Protein AF-A0A0A6CZC1-F1 (afdb_monomer_lite)

pLDDT: mean 84.6, std 8.65, range [60.56, 93.69]

Secondary structure (DSSP, 8-state):
-EEETTGGGHHHHHHHHHHHHHHH---HHHHSPPPPEEEE-PPPHHHHHHHHHHHHHHHHHHHHHS---

Radius of gyration: 20.07 Å; chains: 1; bounding box: 32×32×50 Å

Structure (mmCIF, N/CA/C/O backbone):
data_AF-A0A0A6CZC1-F1
#
_entry.id   AF-A0A0A6CZC1-F1
#
loop_
_atom_site.group_PDB
_atom_site.id
_atom_site.type_symbol
_atom_site.label_atom_id
_atom_site.label_alt_id
_atom_site.label_comp_id
_atom_site.label_asym_id
_atom_site.label_entity_id
_atom_site.label_seq_id
_atom_site.pdbx_PDB_ins_code
_atom_site.Cartn_x
_atom_site.Cartn_y
_atom_site.Cartn_z
_atom_site.occupancy
_atom_site.B_iso_or_equiv
_atom_site.auth_seq_id
_atom_site.auth_comp_id
_atom_site.auth_asym_id
_atom_site.auth_atom_id
_atom_site.pdbx_PDB_model_num
ATOM 1 N N . LEU A 1 1 ? -7.348 -4.988 1.369 1.00 76.69 1 LEU A N 1
ATOM 2 C CA . LEU A 1 1 ? -5.929 -4.684 1.082 1.00 76.69 1 LEU A CA 1
ATOM 3 C C . LEU A 1 1 ? -5.489 -5.498 -0.131 1.00 76.69 1 LEU A C 1
ATOM 5 O O . LEU A 1 1 ? -5.924 -6.634 -0.259 1.00 76.69 1 LEU A O 1
ATOM 9 N N . VAL A 1 2 ? -4.726 -4.913 -1.054 1.00 77.31 2 VAL A N 1
ATOM 10 C CA . VAL A 1 2 ? -4.327 -5.558 -2.318 1.00 77.31 2 VAL A CA 1
ATOM 11 C C . VAL A 1 2 ? -2.808 -5.602 -2.373 1.00 77.31 2 VAL A C 1
ATOM 13 O O . VAL A 1 2 ? -2.176 -4.555 -2.260 1.00 77.31 2 VAL A O 1
ATOM 16 N N . TYR A 1 3 ? -2.238 -6.790 -2.545 1.00 75.00 3 TYR A N 1
ATOM 17 C CA . TYR A 1 3 ? -0.807 -6.961 -2.776 1.00 75.00 3 TYR A CA 1
ATOM 18 C C . TYR A 1 3 ? -0.553 -7.125 -4.266 1.00 75.00 3 TYR A C 1
ATOM 20 O O . TYR A 1 3 ? -1.227 -7.916 -4.928 1.00 75.00 3 TYR A O 1
ATOM 28 N N . LEU A 1 4 ? 0.416 -6.382 -4.787 1.00 77.31 4 LEU A N 1
ATOM 29 C CA . LEU A 1 4 ? 0.861 -6.496 -6.167 1.00 77.31 4 LEU A CA 1
ATOM 30 C C . LEU A 1 4 ? 2.061 -7.442 -6.239 1.00 77.31 4 LEU A C 1
ATOM 32 O O . LEU A 1 4 ? 2.902 -7.465 -5.341 1.00 77.31 4 LEU A O 1
ATOM 36 N N . GLN A 1 5 ? 2.125 -8.228 -7.303 1.00 67.38 5 GLN A N 1
ATOM 37 C CA . GLN A 1 5 ? 3.289 -9.028 -7.650 1.00 67.38 5 GLN A CA 1
ATOM 38 C C . GLN A 1 5 ? 4.429 -8.077 -8.055 1.00 67.38 5 GLN A C 1
ATOM 40 O O . GLN A 1 5 ? 4.201 -7.176 -8.862 1.00 67.38 5 GLN A O 1
ATOM 45 N N . GLY A 1 6 ? 5.631 -8.233 -7.494 1.00 63.84 6 GLY A N 1
ATOM 46 C CA . GLY A 1 6 ? 6.740 -7.310 -7.769 1.00 63.84 6 GLY A CA 1
ATOM 47 C C . GLY A 1 6 ? 6.782 -6.062 -6.876 1.00 63.84 6 GLY A C 1
ATOM 48 O O . GLY A 1 6 ? 7.502 -5.112 -7.182 1.00 63.84 6 GLY A O 1
ATOM 49 N N . GLY A 1 7 ? 5.997 -6.006 -5.794 1.00 61.69 7 GLY A N 1
ATOM 50 C CA . GLY A 1 7 ? 6.006 -4.872 -4.859 1.00 61.69 7 GLY A CA 1
ATOM 51 C C . GLY A 1 7 ? 7.347 -4.669 -4.137 1.00 61.69 7 GLY A C 1
ATOM 52 O O . GLY A 1 7 ? 7.623 -3.570 -3.657 1.00 61.69 7 GLY A O 1
ATOM 53 N N . GLU A 1 8 ? 8.194 -5.699 -4.097 1.00 60.56 8 GLU A N 1
ATOM 54 C CA . GLU A 1 8 ? 9.535 -5.689 -3.506 1.00 60.56 8 GLU A CA 1
ATOM 55 C C . GLU A 1 8 ? 10.564 -4.874 -4.300 1.00 60.56 8 GLU A C 1
ATOM 57 O O . GLU A 1 8 ? 11.522 -4.373 -3.714 1.00 60.56 8 GLU A O 1
ATOM 62 N N . VAL A 1 9 ? 10.357 -4.686 -5.610 1.00 63.41 9 VAL A N 1
ATOM 63 C CA . VAL A 1 9 ? 11.248 -3.857 -6.446 1.00 63.41 9 VAL A CA 1
ATOM 64 C C . VAL A 1 9 ? 11.121 -2.373 -6.065 1.00 63.41 9 VAL A C 1
ATOM 66 O O . VAL A 1 9 ? 12.054 -1.584 -6.234 1.00 63.41 9 VAL A O 1
ATOM 69 N N . GLY A 1 10 ? 9.970 -1.998 -5.495 1.00 72.56 10 GLY A N 1
ATOM 70 C CA . GLY A 1 10 ? 9.756 -0.728 -4.814 1.00 72.56 10 GLY A CA 1
ATOM 71 C C . GLY A 1 10 ? 10.060 0.502 -5.687 1.00 72.56 10 GLY A C 1
ATOM 72 O O . GLY A 1 10 ? 9.729 0.519 -6.876 1.00 72.56 10 GLY A O 1
ATOM 73 N N . PRO A 1 11 ? 10.672 1.562 -5.127 1.00 78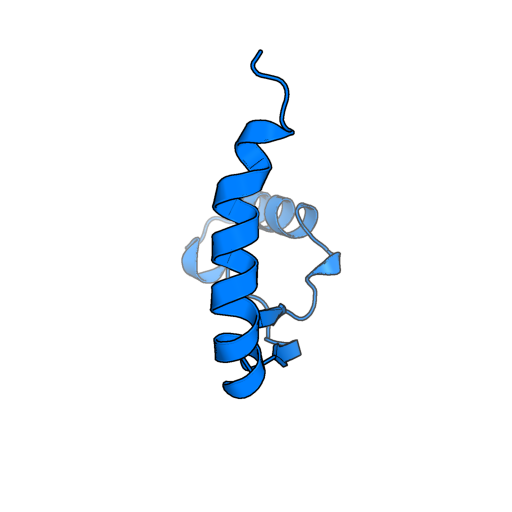.50 11 PRO A N 1
ATOM 74 C CA . PRO A 1 11 ? 10.889 2.822 -5.842 1.00 78.50 11 PRO A CA 1
ATOM 75 C C . PRO A 1 11 ? 11.856 2.707 -7.034 1.00 78.50 11 PRO A C 1
ATOM 77 O O . PRO A 1 11 ? 11.777 3.520 -7.955 1.00 78.50 11 PRO A O 1
ATOM 80 N N . ALA A 1 12 ? 12.732 1.694 -7.065 1.00 83.12 12 ALA A N 1
ATOM 81 C CA . ALA A 1 12 ? 13.709 1.512 -8.140 1.00 83.12 12 ALA A CA 1
ATOM 82 C C . ALA A 1 12 ? 13.044 1.204 -9.493 1.00 83.12 12 ALA A C 1
ATOM 84 O O . ALA A 1 12 ? 13.448 1.749 -10.521 1.00 83.12 12 ALA A O 1
ATOM 85 N N . LEU A 1 13 ? 11.973 0.402 -9.497 1.00 82.31 13 LEU A N 1
ATOM 86 C CA . LEU A 1 13 ? 11.193 0.133 -10.710 1.00 82.31 13 LEU A CA 1
ATOM 87 C C . LEU A 1 13 ? 10.512 1.402 -11.243 1.00 82.31 13 LEU A C 1
ATOM 89 O O . LEU A 1 13 ? 10.431 1.607 -12.453 1.00 82.31 13 LEU A O 1
ATOM 93 N N . GLY A 1 14 ? 10.051 2.272 -10.340 1.00 85.06 14 GLY A N 1
ATOM 94 C CA . GLY A 1 14 ? 9.497 3.576 -10.703 1.00 85.06 14 GLY A CA 1
ATOM 95 C C . GLY A 1 14 ? 10.534 4.466 -11.389 1.00 85.06 14 GLY A C 1
ATOM 96 O O . GLY A 1 14 ? 10.254 5.025 -12.447 1.00 85.06 14 GLY A O 1
ATOM 97 N N . ALA A 1 15 ? 11.750 4.536 -10.842 1.00 86.56 15 ALA A N 1
ATOM 98 C CA . ALA A 1 15 ? 12.846 5.295 -11.443 1.00 86.56 15 ALA A CA 1
ATOM 99 C C . ALA A 1 15 ? 13.225 4.768 -12.839 1.00 86.56 15 ALA A C 1
ATOM 101 O O . ALA A 1 15 ? 13.400 5.560 -13.762 1.00 86.56 15 ALA A O 1
ATOM 102 N N . ALA A 1 16 ? 13.279 3.444 -13.023 1.00 86.75 16 ALA A N 1
ATOM 103 C CA . ALA A 1 16 ? 13.553 2.837 -14.326 1.00 86.75 16 ALA A CA 1
ATOM 104 C C . ALA A 1 16 ? 12.476 3.179 -15.374 1.00 86.75 16 ALA A C 1
ATOM 106 O O . ALA A 1 16 ? 12.809 3.529 -16.503 1.00 86.75 16 ALA A O 1
ATOM 107 N N . ARG A 1 17 ? 11.190 3.156 -14.994 1.00 87.94 17 ARG A N 1
ATOM 108 C CA . ARG A 1 17 ? 10.075 3.553 -15.877 1.00 87.94 17 ARG A CA 1
ATOM 109 C C . ARG A 1 17 ? 10.112 5.037 -16.243 1.00 87.94 17 ARG A C 1
ATOM 111 O O . ARG A 1 17 ? 9.809 5.394 -17.377 1.00 87.94 17 ARG A O 1
ATOM 118 N N . LEU A 1 18 ? 10.506 5.903 -15.307 1.00 88.50 18 LEU A N 1
ATOM 119 C CA . LEU A 1 18 ? 10.702 7.329 -15.588 1.00 88.50 18 LEU A CA 1
ATOM 120 C C . LEU A 1 18 ? 11.874 7.561 -16.547 1.00 88.50 18 LEU A C 1
ATOM 122 O O . LEU A 1 18 ? 11.754 8.371 -17.462 1.00 88.50 18 LEU A O 1
ATOM 126 N N . ALA A 1 19 ? 12.979 6.832 -16.374 1.00 90.25 19 ALA A N 1
ATOM 127 C CA . ALA A 1 19 ? 14.101 6.878 -17.306 1.00 90.25 19 ALA A CA 1
ATOM 128 C C . ALA A 1 19 ? 13.689 6.401 -18.710 1.00 90.25 19 ALA A C 1
ATOM 130 O O . ALA A 1 19 ? 14.010 7.067 -19.688 1.00 90.25 19 ALA A O 1
ATOM 131 N N . GLN A 1 20 ? 12.911 5.316 -18.802 1.00 88.81 20 GLN A N 1
ATOM 132 C CA . GLN A 1 20 ? 12.346 4.827 -20.063 1.00 88.81 20 GLN A CA 1
ATOM 133 C C . GLN A 1 20 ? 11.497 5.903 -20.759 1.00 88.81 20 GLN A C 1
ATOM 135 O O . GLN A 1 20 ? 11.726 6.195 -21.926 1.00 88.81 20 GLN A O 1
ATOM 140 N N . LEU A 1 21 ? 10.577 6.558 -20.040 1.00 91.31 21 LEU A N 1
ATOM 141 C CA . LEU A 1 21 ? 9.770 7.654 -20.597 1.00 91.31 21 LEU A CA 1
ATOM 142 C C . LEU A 1 21 ? 10.624 8.835 -21.077 1.00 91.31 21 LEU A C 1
ATOM 144 O O . LEU A 1 21 ? 10.288 9.469 -22.073 1.00 91.31 21 LEU A O 1
ATOM 148 N N . GLY A 1 22 ? 11.709 9.147 -20.368 1.00 90.00 22 GLY A N 1
ATOM 149 C CA . GLY A 1 22 ? 12.605 10.245 -20.730 1.00 90.00 22 GLY A CA 1
ATOM 150 C C . GLY A 1 22 ? 13.474 9.964 -21.959 1.00 90.00 22 GLY A C 1
ATOM 151 O O . GLY A 1 22 ? 13.810 10.903 -22.675 1.00 90.00 22 GLY A O 1
ATOM 152 N N . VAL A 1 23 ? 13.840 8.700 -22.200 1.00 93.69 23 VAL A N 1
ATOM 153 C CA . VAL A 1 23 ? 14.727 8.294 -23.306 1.00 93.69 23 VAL A CA 1
ATOM 154 C C . VAL A 1 23 ? 13.933 7.853 -24.535 1.00 93.69 23 VAL A C 1
ATOM 156 O O . VAL A 1 23 ? 14.183 8.348 -25.632 1.00 93.69 23 VAL A O 1
ATOM 159 N N . ASP A 1 24 ? 12.967 6.954 -24.350 1.00 90.88 24 ASP A N 1
ATOM 160 C CA . ASP A 1 24 ? 12.219 6.316 -25.439 1.00 90.88 24 ASP A CA 1
ATOM 161 C C . ASP A 1 24 ? 10.912 7.061 -25.766 1.00 90.88 24 ASP A C 1
ATOM 163 O O . ASP A 1 24 ? 10.295 6.831 -26.808 1.00 90.88 24 ASP A O 1
ATOM 167 N N . GLY A 1 25 ? 10.476 7.965 -24.883 1.00 84.94 25 GLY A N 1
ATOM 168 C CA . GLY A 1 25 ? 9.157 8.586 -24.961 1.00 84.94 25 GLY A CA 1
ATOM 169 C C . GLY A 1 25 ? 8.029 7.595 -24.650 1.00 84.94 25 GLY A C 1
ATOM 170 O O . GLY A 1 25 ? 8.231 6.536 -24.057 1.00 84.94 25 GLY A O 1
ATOM 171 N N . GLY A 1 26 ? 6.807 7.950 -25.046 1.00 86.62 26 GLY A N 1
ATOM 172 C CA . GLY A 1 26 ? 5.615 7.119 -24.861 1.00 86.62 26 GLY A CA 1
ATOM 173 C C . GLY A 1 26 ? 4.600 7.708 -23.886 1.00 86.62 26 GLY A C 1
ATOM 174 O O . GLY A 1 26 ? 4.827 8.737 -23.252 1.00 86.62 26 GLY A O 1
ATOM 175 N N . ASP A 1 27 ? 3.442 7.057 -23.802 1.00 88.94 27 ASP A N 1
ATOM 176 C CA . ASP A 1 27 ? 2.361 7.472 -22.912 1.00 88.94 27 ASP A CA 1
ATOM 177 C C . ASP A 1 27 ? 2.610 6.931 -21.492 1.00 88.94 27 ASP A C 1
ATOM 179 O O . ASP A 1 27 ? 2.650 5.705 -21.306 1.00 88.94 27 ASP A O 1
ATOM 183 N N . PRO A 1 28 ? 2.724 7.800 -20.470 1.00 86.94 28 PRO A N 1
ATOM 184 C CA . PRO A 1 28 ? 2.849 7.384 -19.078 1.00 86.94 28 PRO A CA 1
ATOM 185 C C . PRO A 1 28 ? 1.773 6.393 -18.629 1.00 86.94 28 PRO A C 1
ATOM 187 O O . PRO A 1 28 ? 2.070 5.526 -17.807 1.00 86.94 28 PRO A O 1
ATOM 190 N N . ALA A 1 29 ? 0.553 6.460 -19.173 1.00 87.31 29 ALA A N 1
ATOM 191 C CA . ALA A 1 29 ? -0.512 5.518 -18.828 1.00 87.31 29 ALA A CA 1
ATOM 192 C C . ALA A 1 29 ? -0.189 4.075 -19.259 1.00 87.31 29 ALA A C 1
ATOM 194 O O . ALA A 1 29 ? -0.647 3.121 -18.630 1.00 87.31 29 ALA A O 1
ATOM 195 N N . THR A 1 30 ? 0.634 3.916 -20.298 1.00 86.00 30 THR A N 1
ATOM 196 C CA . THR A 1 30 ? 1.057 2.616 -20.844 1.00 86.00 30 THR A CA 1
ATOM 197 C C . THR A 1 30 ? 2.370 2.107 -20.248 1.00 86.00 30 THR A C 1
ATOM 199 O O . THR A 1 30 ? 2.586 0.898 -20.192 1.00 86.00 30 THR A O 1
ATOM 202 N N . VAL A 1 31 ? 3.234 3.002 -19.757 1.00 85.12 31 VAL A N 1
ATOM 203 C CA . VAL A 1 31 ? 4.530 2.639 -19.152 1.00 85.12 31 VAL A CA 1
ATOM 2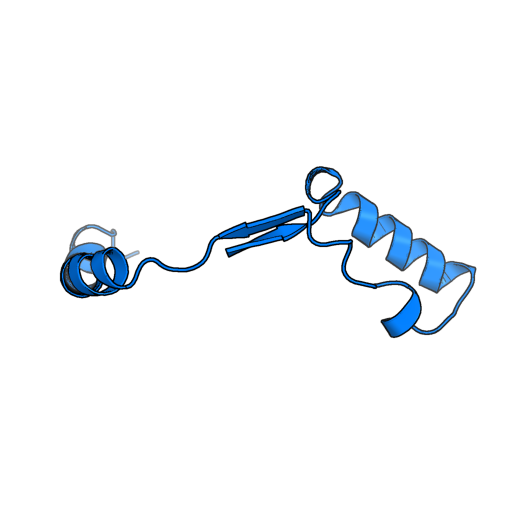04 C C . VAL A 1 31 ? 4.402 2.428 -17.639 1.00 85.12 31 VAL A C 1
ATOM 206 O O . VAL A 1 31 ? 4.956 1.481 -17.072 1.00 85.12 31 VAL A O 1
ATOM 209 N N . CYS A 1 32 ? 3.613 3.259 -16.958 1.00 85.75 32 CYS A N 1
ATOM 210 C CA . CYS A 1 32 ? 3.414 3.212 -15.509 1.00 85.75 32 CYS A CA 1
ATOM 211 C C . CYS A 1 32 ? 2.216 2.339 -15.104 1.00 85.75 32 CYS A C 1
ATOM 213 O O . CYS A 1 32 ? 1.437 2.702 -14.223 1.00 85.75 32 CYS A O 1
ATOM 215 N N . VAL A 1 33 ? 2.076 1.164 -15.719 1.00 86.12 33 VAL A N 1
ATOM 216 C CA . VAL A 1 33 ? 0.950 0.258 -15.448 1.00 86.12 33 VAL A CA 1
ATOM 217 C C . VAL A 1 33 ? 1.117 -0.417 -14.088 1.00 86.12 33 VAL A C 1
ATOM 219 O O . VAL A 1 33 ? 2.222 -0.823 -13.698 1.00 86.12 33 VAL A O 1
ATOM 222 N N . ALA A 1 34 ? 0.005 -0.540 -13.362 1.00 81.00 34 ALA A N 1
ATOM 223 C CA . ALA A 1 34 ? -0.054 -1.288 -12.116 1.00 81.00 34 ALA A CA 1
ATOM 224 C C . ALA A 1 34 ? 0.353 -2.754 -12.365 1.00 81.00 34 ALA A C 1
ATOM 226 O O . ALA A 1 34 ? -0.227 -3.401 -13.240 1.00 81.00 34 ALA A O 1
ATOM 227 N N . PRO A 1 35 ? 1.335 -3.291 -11.620 1.00 79.56 35 PRO A N 1
ATOM 228 C CA . PRO A 1 35 ? 1.681 -4.702 -11.713 1.00 79.56 35 PRO A CA 1
ATOM 229 C C . PRO A 1 35 ? 0.486 -5.632 -11.429 1.00 79.56 35 PRO A C 1
ATOM 231 O O . PRO A 1 35 ? -0.500 -5.216 -10.807 1.00 79.56 35 PRO A O 1
ATOM 234 N N . PRO A 1 36 ? 0.563 -6.909 -11.839 1.00 83.62 36 PRO A N 1
ATOM 235 C CA . PRO A 1 36 ? -0.476 -7.889 -11.551 1.00 83.62 36 PRO A CA 1
ATOM 236 C C . PRO A 1 36 ? -0.771 -7.984 -10.051 1.00 83.62 36 PRO A C 1
ATOM 238 O O . PRO A 1 36 ? 0.124 -7.888 -9.212 1.00 83.62 36 PRO A O 1
ATOM 241 N N . VAL A 1 37 ? -2.036 -8.196 -9.695 1.00 84.19 37 VAL A N 1
ATOM 242 C CA . VAL A 1 37 ? -2.423 -8.419 -8.298 1.00 84.19 37 VAL A CA 1
ATOM 243 C C . VAL A 1 37 ? -2.001 -9.827 -7.883 1.00 84.19 37 VAL A C 1
ATOM 245 O O . VAL A 1 37 ? -2.455 -10.798 -8.475 1.00 84.19 37 VAL A O 1
ATOM 248 N N . SER A 1 38 ? -1.187 -9.933 -6.833 1.00 85.19 38 SER A N 1
ATOM 249 C CA . SER A 1 38 ? -0.822 -11.208 -6.211 1.00 85.19 38 SER A CA 1
ATOM 250 C C . SER A 1 38 ? -1.999 -11.786 -5.424 1.00 85.19 38 SER A C 1
ATOM 252 O O . SER A 1 38 ? -2.428 -12.905 -5.683 1.00 85.19 38 SER A O 1
ATOM 254 N N . HIS A 1 39 ? -2.553 -11.026 -4.474 1.00 83.81 39 HIS A N 1
ATOM 255 C CA . HIS A 1 39 ? -3.725 -11.450 -3.709 1.00 83.81 39 HIS A CA 1
ATOM 256 C C . HIS A 1 39 ? -4.470 -10.261 -3.094 1.00 83.81 39 HIS A C 1
ATOM 258 O O . HIS A 1 39 ? -3.924 -9.169 -2.900 1.00 83.81 39 HIS A O 1
ATOM 264 N N . ARG A 1 40 ? -5.755 -10.476 -2.793 1.00 87.25 40 ARG A N 1
ATOM 265 C CA . ARG A 1 40 ? -6.643 -9.484 -2.180 1.00 87.25 40 ARG A CA 1
ATOM 266 C C . ARG A 1 40 ? -7.114 -9.989 -0.824 1.00 87.25 40 ARG A C 1
ATOM 268 O O . ARG A 1 40 ? -7.702 -11.058 -0.732 1.00 87.25 40 ARG A O 1
ATOM 275 N N . ILE A 1 41 ? -6.906 -9.184 0.209 1.00 89.31 41 ILE A N 1
ATOM 276 C CA . ILE A 1 41 ? -7.474 -9.390 1.539 1.00 89.31 41 ILE A CA 1
ATOM 277 C C . ILE A 1 41 ? -8.755 -8.563 1.629 1.00 89.31 41 ILE A C 1
ATOM 279 O O . ILE A 1 41 ? -8.699 -7.326 1.639 1.00 89.31 41 ILE A O 1
ATOM 283 N N . ALA A 1 42 ? -9.904 -9.234 1.664 1.00 91.31 42 ALA A N 1
ATOM 284 C CA . ALA A 1 42 ? -11.190 -8.586 1.886 1.00 91.31 42 ALA A CA 1
ATOM 285 C C . ALA A 1 42 ? -11.349 -8.200 3.370 1.00 91.31 42 ALA A C 1
ATOM 287 O O . ALA A 1 42 ? -10.838 -8.907 4.240 1.00 91.31 42 ALA A O 1
ATOM 288 N N . PRO A 1 43 ? -12.019 -7.078 3.680 1.00 89.62 43 PRO A N 1
ATOM 289 C CA . PRO A 1 43 ? -12.358 -6.755 5.057 1.00 89.62 43 PRO A CA 1
ATOM 290 C C . PRO A 1 43 ? -13.377 -7.765 5.596 1.00 89.62 43 PRO A C 1
ATOM 292 O O . PRO A 1 43 ? -14.396 -8.017 4.959 1.00 89.62 43 PRO A O 1
ATOM 295 N N . ASP A 1 44 ? -13.108 -8.304 6.782 1.00 93.25 44 ASP A N 1
ATOM 296 C CA . ASP A 1 44 ? -14.070 -9.109 7.533 1.00 93.25 44 ASP A CA 1
ATOM 297 C C . ASP A 1 44 ? -15.088 -8.172 8.216 1.00 93.25 44 ASP A C 1
ATOM 299 O O . ASP A 1 44 ? -14.683 -7.357 9.055 1.00 93.25 44 ASP A O 1
ATOM 303 N N . PRO A 1 45 ? -16.394 -8.258 7.893 1.00 90.69 45 PRO A N 1
ATOM 304 C CA . PRO A 1 45 ? -17.422 -7.399 8.478 1.00 90.69 45 PRO A CA 1
ATOM 305 C C . PRO A 1 45 ? -17.475 -7.442 10.011 1.00 90.69 45 PRO A C 1
ATOM 307 O O . PRO A 1 45 ? -17.715 -6.408 10.641 1.00 90.69 45 PRO A O 1
ATOM 310 N N . ALA A 1 46 ? -17.212 -8.602 10.621 1.00 90.38 46 ALA A N 1
ATOM 311 C CA . ALA A 1 46 ? -17.229 -8.751 12.074 1.00 90.38 46 ALA A CA 1
ATOM 312 C C . ALA A 1 46 ? -16.062 -7.988 12.720 1.00 90.38 46 ALA A C 1
ATOM 314 O O . ALA A 1 46 ? -16.243 -7.277 13.713 1.00 90.38 46 ALA A O 1
ATOM 315 N N . LEU A 1 47 ? -14.875 -8.057 12.110 1.00 90.25 47 LEU A N 1
ATOM 316 C CA . LEU A 1 47 ? -13.713 -7.285 12.554 1.00 90.25 47 LEU A CA 1
ATOM 317 C C . LEU A 1 47 ? -13.887 -5.789 12.295 1.00 90.25 47 LEU A C 1
ATOM 319 O O . LEU A 1 47 ? -13.459 -4.983 13.117 1.00 90.25 47 LEU A O 1
ATOM 323 N N . VAL A 1 48 ? -14.529 -5.398 11.192 1.00 91.44 48 VAL A N 1
ATOM 324 C CA . VAL A 1 48 ? -14.825 -3.985 10.905 1.00 91.44 48 VAL A CA 1
ATOM 325 C C . VAL A 1 48 ? -15.674 -3.378 12.019 1.00 91.44 48 VAL A C 1
ATOM 327 O O . VAL A 1 48 ? -15.317 -2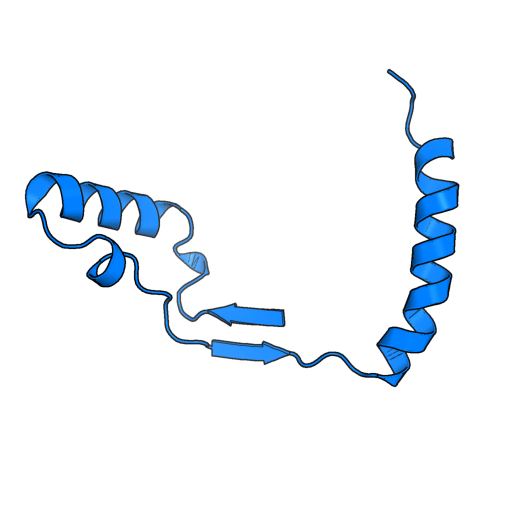.315 12.531 1.00 91.44 48 VAL A O 1
ATOM 330 N N . ALA A 1 49 ? -16.746 -4.060 12.428 1.00 89.50 49 ALA A N 1
ATOM 331 C CA . ALA A 1 49 ? -17.595 -3.607 13.525 1.00 89.50 49 ALA A CA 1
ATOM 332 C C . ALA A 1 49 ? -16.810 -3.528 14.848 1.00 89.50 49 ALA A C 1
ATOM 334 O O . ALA A 1 49 ? -16.772 -2.474 15.483 1.00 89.50 49 ALA A O 1
ATOM 335 N N . ALA A 1 50 ? -16.096 -4.597 15.215 1.00 89.94 50 ALA A N 1
ATOM 336 C CA . ALA A 1 50 ? -15.345 -4.665 16.471 1.00 89.94 50 ALA A CA 1
ATOM 337 C C . ALA A 1 50 ? -14.181 -3.654 16.560 1.00 89.94 50 ALA A C 1
ATOM 339 O O . ALA A 1 50 ? -13.836 -3.172 17.643 1.00 89.94 50 ALA A O 1
ATOM 340 N N . LEU A 1 51 ? -13.545 -3.322 15.432 1.00 91.94 51 LEU A N 1
ATOM 341 C CA . LEU A 1 51 ? -12.429 -2.373 15.382 1.00 91.94 51 LEU A CA 1
ATOM 342 C C . LEU A 1 51 ? -12.885 -0.912 15.286 1.00 91.94 51 LEU A C 1
ATOM 344 O O . LEU A 1 51 ? -12.082 -0.023 15.580 1.00 91.94 51 LEU A O 1
ATOM 348 N N . ALA A 1 52 ? -14.137 -0.637 14.904 1.00 92.31 52 ALA A N 1
ATOM 349 C CA . ALA A 1 52 ? -14.640 0.730 14.758 1.00 92.31 52 ALA A CA 1
ATOM 350 C C . ALA A 1 52 ? -14.578 1.504 16.086 1.00 92.31 52 ALA A C 1
ATOM 352 O O . ALA A 1 52 ? -14.032 2.611 16.140 1.00 92.31 52 ALA A O 1
ATOM 353 N N . GLU A 1 53 ? -15.048 0.886 17.169 1.00 90.81 53 GLU A N 1
ATOM 354 C CA . GLU A 1 53 ? -15.030 1.467 18.516 1.00 90.81 53 GLU A CA 1
ATOM 355 C C . GLU A 1 53 ? -13.596 1.658 19.028 1.00 90.81 53 GLU A C 1
ATOM 357 O O . GLU A 1 53 ? -13.224 2.739 19.493 1.00 90.81 53 GLU A O 1
ATOM 362 N N . LYS A 1 54 ? -12.739 0.643 18.851 1.00 91.25 54 LYS A N 1
ATOM 363 C CA . LYS A 1 54 ? -11.318 0.698 19.241 1.00 91.25 54 LYS A CA 1
ATOM 364 C C . LYS A 1 54 ? -10.568 1.814 18.507 1.00 91.25 54 LYS A C 1
ATOM 366 O O . LYS A 1 5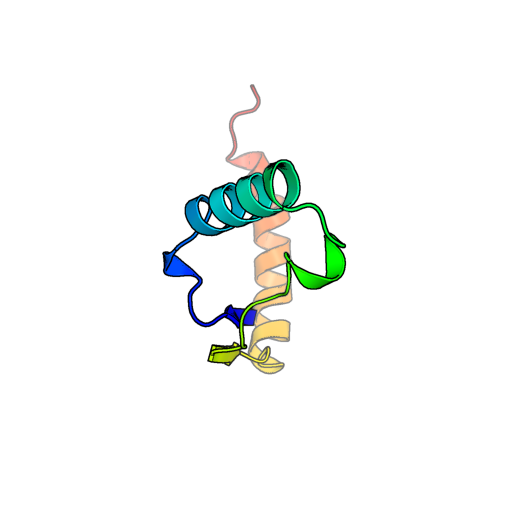4 ? -9.770 2.528 19.114 1.00 91.25 54 LYS A O 1
ATOM 371 N N . LYS A 1 55 ? -10.848 2.011 17.215 1.00 92.75 55 LYS A N 1
ATOM 372 C CA . LYS A 1 55 ? -10.274 3.097 16.406 1.00 92.75 55 LYS A CA 1
ATOM 373 C C . LYS A 1 55 ? -10.725 4.475 16.894 1.00 92.75 55 LYS A C 1
ATOM 375 O O . LYS A 1 55 ? -9.916 5.405 16.892 1.00 92.75 55 LYS A O 1
ATOM 380 N N . ALA A 1 56 ? -11.986 4.625 17.305 1.00 92.56 56 ALA A N 1
ATOM 381 C CA . ALA A 1 56 ? -12.488 5.873 17.879 1.00 92.56 56 ALA A CA 1
ATOM 382 C C . ALA A 1 56 ? -11.787 6.199 19.208 1.00 92.56 56 ALA A C 1
ATOM 384 O O . ALA A 1 56 ? -11.279 7.310 19.368 1.00 92.56 56 ALA A O 1
ATOM 385 N N . ALA A 1 57 ? -11.663 5.214 20.102 1.00 91.62 57 ALA A N 1
ATOM 386 C CA . ALA A 1 57 ? -10.941 5.365 21.365 1.00 91.62 57 ALA A CA 1
ATOM 387 C C . ALA A 1 57 ? -9.463 5.7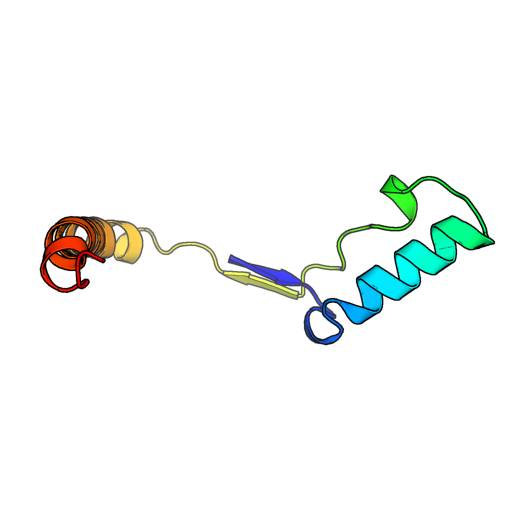40 21.145 1.00 91.62 57 ALA A C 1
ATOM 389 O O . ALA A 1 57 ? -8.963 6.687 21.754 1.00 91.62 57 ALA A O 1
ATOM 390 N N . PHE A 1 58 ? -8.779 5.070 20.209 1.00 90.62 58 PHE A N 1
ATOM 391 C CA . PHE A 1 58 ? -7.399 5.401 19.846 1.00 90.62 58 PHE A CA 1
ATOM 392 C C . PHE A 1 58 ? -7.261 6.855 19.376 1.00 90.62 58 PHE A C 1
ATOM 394 O O . PHE A 1 58 ? -6.390 7.573 19.857 1.00 90.62 58 PHE A O 1
ATOM 401 N N . ARG A 1 59 ? -8.143 7.323 18.482 1.00 92.75 59 ARG A N 1
ATOM 402 C CA . ARG A 1 59 ? -8.114 8.706 17.968 1.00 92.75 59 ARG A CA 1
ATOM 403 C C . ARG A 1 59 ? -8.281 9.760 19.061 1.00 92.75 59 ARG A C 1
ATOM 405 O O . ARG A 1 59 ? -7.701 10.833 18.945 1.00 92.75 59 ARG A O 1
ATOM 412 N N . GLN A 1 60 ? -9.060 9.467 20.099 1.00 92.31 60 GLN A N 1
ATOM 413 C CA . GLN A 1 60 ? -9.253 10.372 21.236 1.00 92.31 60 GLN A CA 1
ATOM 414 C C . GLN A 1 60 ? -8.058 10.357 22.199 1.00 92.31 60 GLN A C 1
ATOM 416 O O . GLN A 1 60 ? -7.706 11.389 22.769 1.00 92.31 60 GLN A O 1
ATOM 421 N N . ALA A 1 61 ? -7.431 9.194 22.386 1.00 91.12 61 ALA A N 1
ATOM 422 C CA . ALA A 1 61 ? -6.307 9.027 23.302 1.00 91.12 61 ALA A CA 1
ATOM 423 C C . ALA A 1 61 ? -4.967 9.499 22.708 1.00 91.12 61 ALA A C 1
ATOM 425 O O . ALA A 1 61 ? -4.164 10.099 23.418 1.00 91.12 61 ALA A O 1
ATOM 426 N N . TYR A 1 62 ? -4.731 9.274 21.412 1.00 91.56 62 TYR A N 1
ATOM 427 C CA . TYR A 1 62 ? -3.444 9.519 20.748 1.00 91.56 62 TYR A CA 1
ATOM 428 C C . TYR A 1 62 ? -2.911 10.964 20.888 1.00 91.56 62 TYR A C 1
ATOM 430 O O . TYR A 1 62 ? -1.736 11.135 21.218 1.00 91.56 62 TYR A O 1
ATOM 438 N N . PRO A 1 63 ? -3.736 12.025 20.770 1.00 90.88 63 PRO A N 1
ATOM 439 C CA . PRO A 1 63 ? -3.276 13.400 20.987 1.00 90.88 63 PRO A CA 1
ATOM 440 C C . PRO A 1 63 ? -2.881 13.715 22.438 1.00 90.88 63 PRO A C 1
ATOM 442 O O . PRO A 1 63 ? -2.229 14.723 22.684 1.00 90.88 63 PRO A O 1
ATOM 445 N N . ARG A 1 64 ? -3.301 12.894 23.410 1.00 89.38 64 ARG A N 1
ATOM 446 C CA . ARG A 1 64 ? -3.012 13.086 24.845 1.00 89.38 64 ARG A CA 1
ATOM 447 C C . ARG A 1 64 ? -1.671 12.479 25.256 1.00 89.38 64 ARG A C 1
ATOM 449 O O . ARG A 1 64 ? -1.158 12.825 26.311 1.00 89.38 64 ARG A O 1
ATOM 456 N N . ILE A 1 65 ? -1.138 11.573 24.435 1.00 87.69 65 ILE A N 1
ATOM 457 C CA . ILE A 1 65 ? 0.150 10.896 24.644 1.00 87.69 65 ILE A CA 1
ATOM 458 C C . ILE A 1 65 ? 1.233 11.374 23.672 1.00 87.69 65 ILE A C 1
ATOM 460 O O . ILE A 1 65 ? 2.404 11.067 23.861 1.00 87.69 65 ILE A O 1
ATOM 464 N N . THR A 1 66 ? 0.851 12.122 22.634 1.00 80.12 66 THR A N 1
ATOM 465 C CA . THR A 1 66 ? 1.799 12.744 21.708 1.00 80.12 66 THR A CA 1
ATOM 466 C C . THR A 1 66 ? 2.258 14.074 22.314 1.00 80.12 66 THR A C 1
ATOM 468 O O . THR A 1 66 ? 1.397 14.906 22.615 1.00 80.12 66 THR A O 1
ATOM 471 N N . PRO A 1 67 ? 3.570 14.301 22.518 1.00 69.62 67 PRO A N 1
ATOM 472 C CA . PRO A 1 67 ? 4.072 15.588 22.981 1.00 69.62 67 PRO A CA 1
ATOM 473 C C . PRO A 1 67 ? 3.597 16.686 22.032 1.00 69.62 67 PRO A C 1
ATOM 475 O O . PRO A 1 67 ? 3.756 16.569 20.817 1.00 69.62 67 PRO A O 1
ATOM 478 N N . LYS A 1 68 ? 3.000 17.748 22.574 1.00 66.38 68 LYS A N 1
ATOM 479 C CA . LYS A 1 68 ? 2.787 18.965 21.792 1.00 66.38 68 LYS A CA 1
ATOM 480 C C . LYS A 1 68 ? 4.154 19.635 21.650 1.00 66.38 68 LYS A C 1
ATOM 482 O O . LYS A 1 68 ? 4.681 20.105 22.656 1.00 66.38 68 LYS A O 1
ATOM 487 N N . SER A 1 69 ? 4.741 19.575 20.453 1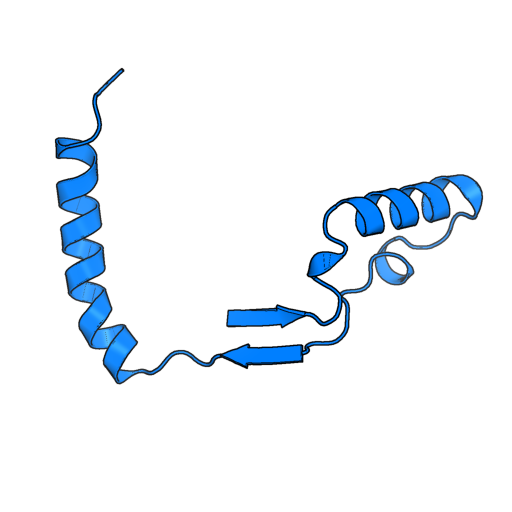.00 64.25 69 SER A N 1
ATOM 488 C CA . SER A 1 69 ? 5.850 20.461 20.069 1.00 64.25 69 SER A CA 1
ATOM 489 C C . SER A 1 69 ? 5.407 21.916 20.066 1.00 64.25 69 SER A C 1
ATOM 491 O O . SER A 1 69 ? 4.211 22.164 19.783 1.00 64.25 69 SER A O 1
#

Sequence (69 aa):
LVYLQGGEVGPALGAARLAQLGVDGGDPATVCVAPPVSHRIAPDPALVAALAEKKAAFRQAYPRITPKS

Foldseek 3Di:
DWAADPCVCPCVLVVVLVVCCVPVNDDCCVSVDGHHTPDDDDDDPVVVVVCVVVVVVCVVCVVVPDDDD